Protein AF-A0A2W6D3Y1-F1 (afdb_monomer_lite)

pLDDT: mean 88.0, std 16.32, range [33.91, 98.38]

Secondary structure (DSSP, 8-state):
-EEETTEEEEE-SS-HHHHHHHHH--EEEEEEE---HHHHHHHHHTTS-SS-SEEEEEEEE---EEPPHHHHHHHHHHHTTGGGSHHHHHHHS---EEEEEEEEEEEE---GGGGGGGTTTSSTT------

Sequence (131 aa):
MLTEPSRGFFFDIFNRQLAHNLNGDPRVTILAVDSSKRLWLRSLIQGSFPRPPGLRLVGTAGPRRLATELEVQRWQRVVRPLLRTRGGRILWGHLRYVRDLTIDTTVPIHIGAMTRRHSIMSQAGTATQPT

Radius of gyration: 18.51 Å; chains: 1; bounding box: 39×56×38 Å

Structure (mmCIF, N/CA/C/O backbone):
data_AF-A0A2W6D3Y1-F1
#
_entry.id   AF-A0A2W6D3Y1-F1
#
loop_
_atom_site.group_PDB
_atom_site.id
_atom_site.type_symbol
_atom_site.label_atom_id
_atom_site.label_alt_id
_atom_site.label_comp_id
_atom_site.label_asym_id
_atom_site.label_entity_id
_atom_site.label_seq_id
_atom_site.pdbx_PDB_ins_code
_atom_site.Cartn_x
_atom_site.Cartn_y
_atom_site.Cartn_z
_atom_site.occupancy
_atom_site.B_iso_or_equiv
_atom_site.auth_seq_id
_atom_site.auth_comp_id
_atom_site.auth_asym_id
_atom_site.auth_atom_id
_atom_site.pdbx_PDB_model_num
ATOM 1 N N . MET A 1 1 ? -0.268 2.726 3.782 1.00 89.62 1 MET A N 1
ATOM 2 C CA . MET A 1 1 ? 0.974 3.262 4.363 1.00 89.62 1 MET A CA 1
ATOM 3 C C . MET A 1 1 ? 1.702 2.132 5.051 1.00 89.62 1 MET A C 1
ATOM 5 O O . MET A 1 1 ? 1.076 1.440 5.841 1.00 89.62 1 MET A O 1
ATOM 9 N N . LEU A 1 2 ? 2.983 1.945 4.745 1.00 89.12 2 LEU A N 1
ATOM 10 C CA . LEU A 1 2 ? 3.838 1.042 5.510 1.00 89.12 2 LEU A CA 1
ATOM 11 C C . LEU A 1 2 ? 4.273 1.762 6.785 1.00 89.12 2 LEU A C 1
ATOM 13 O O . LEU A 1 2 ? 4.568 2.961 6.751 1.00 89.12 2 LEU A O 1
ATOM 17 N N . THR A 1 3 ? 4.219 1.064 7.909 1.00 88.81 3 THR A N 1
ATOM 18 C CA . THR A 1 3 ? 4.532 1.631 9.224 1.00 88.81 3 THR A CA 1
ATOM 19 C C . THR A 1 3 ? 5.827 1.073 9.779 1.00 88.81 3 THR A C 1
ATOM 21 O O . THR A 1 3 ? 6.585 1.822 10.384 1.00 88.81 3 THR A O 1
ATOM 24 N N . GLU A 1 4 ? 6.072 -0.204 9.514 1.00 90.00 4 GLU A N 1
ATOM 25 C CA . GLU A 1 4 ? 7.203 -1.010 9.961 1.00 90.00 4 GLU A CA 1
ATOM 26 C C . GLU A 1 4 ? 7.569 -1.986 8.830 1.00 90.00 4 GLU A C 1
ATOM 28 O O . GLU A 1 4 ? 6.783 -2.144 7.882 1.00 90.00 4 GLU A O 1
ATOM 33 N N . PRO A 1 5 ? 8.733 -2.657 8.890 1.00 90.94 5 PRO A N 1
ATOM 34 C CA . PRO A 1 5 ? 9.030 -3.758 7.983 1.00 90.94 5 PRO A CA 1
ATOM 35 C C . PRO A 1 5 ? 7.869 -4.757 7.944 1.00 90.94 5 PRO A C 1
ATOM 37 O O . PRO A 1 5 ? 7.368 -5.190 8.978 1.00 90.94 5 PRO A O 1
ATOM 40 N N . SER A 1 6 ? 7.406 -5.071 6.737 1.00 92.75 6 SER A N 1
ATOM 41 C CA . SER A 1 6 ? 6.303 -6.004 6.483 1.00 92.75 6 SER A CA 1
ATOM 42 C C . SER A 1 6 ? 4.937 -5.652 7.084 1.00 92.75 6 SER A C 1
ATOM 44 O O . SER A 1 6 ? 4.018 -6.465 6.992 1.00 92.75 6 SER A O 1
ATOM 46 N N . ARG A 1 7 ? 4.746 -4.452 7.647 1.00 95.88 7 ARG A N 1
ATOM 47 C CA . ARG A 1 7 ? 3.456 -4.031 8.213 1.00 95.88 7 ARG A CA 1
ATOM 48 C C . ARG A 1 7 ? 3.000 -2.687 7.683 1.00 95.88 7 ARG A C 1
ATOM 50 O O . ARG A 1 7 ? 3.783 -1.777 7.394 1.00 95.88 7 ARG A O 1
ATOM 57 N N . GLY A 1 8 ? 1.690 -2.537 7.590 1.00 95.75 8 GLY A N 1
ATOM 58 C CA . GLY A 1 8 ? 1.082 -1.272 7.235 1.00 95.75 8 GLY A CA 1
ATOM 59 C C . GLY A 1 8 ? -0.417 -1.281 7.437 1.00 95.75 8 GLY A C 1
ATOM 60 O O . GLY A 1 8 ? -0.978 -2.194 8.023 1.00 95.75 8 GLY A O 1
ATOM 61 N N . PHE A 1 9 ? -1.067 -0.264 6.899 1.00 96.38 9 PHE A N 1
ATOM 62 C CA . PHE A 1 9 ? -2.518 -0.191 6.819 1.00 96.38 9 PHE A CA 1
ATOM 63 C C . PHE A 1 9 ? -2.929 0.540 5.545 1.00 96.38 9 PHE A C 1
ATOM 65 O O . PHE A 1 9 ? -2.146 1.310 4.977 1.00 96.38 9 PHE A O 1
ATOM 72 N N . PHE A 1 10 ? -4.161 0.364 5.088 1.00 95.44 10 PHE A N 1
ATOM 73 C CA . PHE A 1 10 ? -4.742 1.226 4.057 1.00 95.44 10 PHE A CA 1
ATOM 74 C C . PHE A 1 10 ? -6.160 1.639 4.432 1.00 95.44 10 PHE A C 1
ATOM 76 O O . PHE A 1 10 ? -6.843 0.933 5.166 1.00 95.44 10 PHE A O 1
ATOM 83 N N . PHE A 1 11 ? -6.594 2.793 3.924 1.00 94.94 11 PHE A N 1
ATOM 84 C CA . PHE A 1 11 ? -7.959 3.268 4.111 1.00 94.94 11 PHE A CA 1
ATOM 85 C C . PHE A 1 11 ? -8.906 2.559 3.143 1.00 94.94 11 PHE A C 1
ATOM 87 O O . PHE A 1 11 ? -8.783 2.706 1.926 1.00 94.94 11 PHE A O 1
ATOM 94 N N . ASP A 1 12 ? -9.867 1.821 3.693 1.00 93.44 12 ASP A N 1
ATOM 95 C CA . ASP A 1 12 ? -10.849 1.043 2.937 1.00 93.44 12 ASP A CA 1
ATOM 96 C C . ASP A 1 12 ? -12.195 1.781 2.884 1.00 93.44 12 ASP A C 1
ATOM 98 O O . ASP A 1 12 ? -13.093 1.582 3.712 1.00 93.44 12 ASP A O 1
ATOM 102 N N . ILE A 1 13 ? -12.281 2.733 1.951 1.00 88.69 13 ILE A N 1
ATOM 103 C CA . ILE A 1 13 ? -13.374 3.719 1.898 1.00 88.69 13 ILE A CA 1
ATOM 104 C C . ILE A 1 13 ? -14.107 3.695 0.559 1.00 88.69 13 ILE A C 1
ATOM 106 O O . ILE A 1 13 ? -15.333 3.744 0.536 1.00 88.69 13 ILE A O 1
ATOM 110 N N . PHE A 1 14 ? -13.375 3.616 -0.554 1.00 86.06 14 PHE A N 1
ATOM 111 C CA . PHE A 1 14 ? -13.959 3.782 -1.890 1.00 86.06 14 PHE A CA 1
ATOM 112 C C . PHE A 1 14 ? -14.173 2.460 -2.633 1.00 86.06 14 PHE A C 1
ATOM 114 O O . PHE A 1 14 ? -15.110 2.331 -3.420 1.00 86.06 14 PHE A O 1
ATOM 121 N N . ASN A 1 15 ? -13.334 1.457 -2.375 1.00 87.81 15 ASN A N 1
ATOM 122 C CA . ASN A 1 15 ? -13.278 0.245 -3.186 1.00 87.81 15 ASN A CA 1
ATOM 123 C C . ASN A 1 15 ? -14.229 -0.832 -2.655 1.00 87.81 15 ASN A C 1
ATOM 125 O O . ASN A 1 15 ? -13.793 -1.795 -2.032 1.00 87.81 15 ASN A O 1
ATOM 129 N N . ARG A 1 16 ? -15.532 -0.695 -2.934 1.00 91.88 16 ARG A N 1
ATOM 130 C CA . ARG A 1 16 ? -16.558 -1.645 -2.452 1.00 91.88 16 ARG A CA 1
ATOM 131 C C . ARG A 1 16 ? -16.261 -3.095 -2.840 1.00 91.88 16 ARG A C 1
ATOM 133 O O . ARG A 1 16 ? -16.378 -3.976 -1.998 1.00 91.88 16 ARG A O 1
ATOM 140 N N . GLN A 1 17 ? -15.843 -3.332 -4.086 1.00 95.44 17 GLN A N 1
ATOM 141 C CA . GLN A 1 17 ? -15.537 -4.687 -4.551 1.00 95.44 17 GLN A CA 1
ATOM 142 C C . GLN A 1 17 ? -14.299 -5.260 -3.860 1.00 95.44 17 GLN A C 1
ATOM 144 O O . GLN A 1 17 ? -14.311 -6.413 -3.450 1.00 95.44 17 GLN A O 1
ATOM 149 N N . LEU A 1 18 ? -13.246 -4.454 -3.685 1.00 94.69 18 LEU A N 1
ATOM 150 C CA . LEU A 1 18 ? -12.058 -4.892 -2.954 1.00 94.69 18 LEU A CA 1
ATOM 151 C C . LEU A 1 18 ? -12.417 -5.227 -1.504 1.00 94.69 18 LEU A C 1
ATOM 153 O O . LEU A 1 18 ? -12.038 -6.284 -1.022 1.00 94.69 18 LEU A O 1
ATOM 157 N N . ALA A 1 19 ? -13.186 -4.366 -0.834 1.00 94.25 19 ALA A N 1
ATOM 158 C CA . ALA A 1 19 ? -13.644 -4.605 0.530 1.00 94.25 19 ALA A CA 1
ATOM 159 C C . ALA A 1 19 ? -14.455 -5.903 0.645 1.00 94.25 19 ALA A C 1
ATOM 161 O O . ALA A 1 19 ? -14.262 -6.658 1.594 1.00 94.25 19 ALA A O 1
ATOM 162 N N . HIS A 1 20 ? -15.343 -6.164 -0.320 1.00 95.50 20 HIS A N 1
ATOM 163 C CA . HIS A 1 20 ? -16.122 -7.397 -0.386 1.00 95.50 20 HIS A CA 1
ATOM 164 C C . HIS A 1 20 ? -15.224 -8.623 -0.587 1.00 95.50 20 HIS A C 1
ATOM 166 O O . HIS A 1 20 ? -15.317 -9.570 0.188 1.00 95.50 20 HIS A O 1
ATOM 172 N N . ASN A 1 21 ? -14.308 -8.577 -1.557 1.00 96.69 21 ASN A N 1
ATOM 173 C CA . ASN A 1 21 ? -13.378 -9.674 -1.827 1.00 96.69 21 ASN A CA 1
ATOM 174 C C . ASN A 1 21 ? -12.511 -9.979 -0.600 1.00 96.69 21 ASN A C 1
ATOM 176 O O . ASN A 1 21 ? -12.394 -11.135 -0.217 1.00 96.69 21 ASN A O 1
ATOM 180 N N . LEU A 1 22 ? -11.988 -8.944 0.066 1.00 96.94 22 LEU A N 1
ATOM 181 C CA . LEU A 1 22 ? -11.156 -9.085 1.265 1.00 96.94 22 LEU A CA 1
ATOM 182 C C . LEU A 1 22 ? -11.906 -9.629 2.485 1.00 96.94 22 LEU A C 1
ATOM 184 O O . LEU A 1 22 ? -11.272 -10.089 3.429 1.00 96.94 22 LEU A O 1
ATOM 188 N N . ASN A 1 23 ? -13.240 -9.567 2.498 1.00 95.19 23 ASN A N 1
ATOM 189 C CA . ASN A 1 23 ? -14.028 -10.220 3.543 1.00 95.19 23 ASN A CA 1
ATOM 190 C C . ASN A 1 23 ? -14.133 -11.737 3.324 1.00 95.19 23 ASN A C 1
ATOM 192 O O . ASN A 1 23 ? -14.309 -12.459 4.300 1.00 95.19 23 ASN A O 1
ATOM 196 N N . GLY A 1 24 ? -14.055 -12.208 2.073 1.00 96.62 24 GLY A N 1
ATOM 197 C CA . GLY A 1 24 ? -14.079 -13.636 1.736 1.00 96.62 24 GLY A CA 1
ATOM 198 C C . GLY A 1 24 ? -12.687 -14.264 1.642 1.00 96.62 24 GLY A C 1
ATOM 199 O O . GLY A 1 24 ? -12.503 -15.410 2.039 1.00 96.62 24 GLY A O 1
ATOM 200 N N . ASP A 1 25 ? -11.703 -13.512 1.149 1.00 97.88 25 ASP A N 1
ATOM 201 C CA . ASP A 1 25 ? -10.312 -13.937 1.010 1.00 97.88 25 ASP A CA 1
ATOM 202 C C . ASP A 1 25 ? -9.373 -12.774 1.376 1.00 97.88 25 ASP A C 1
ATOM 204 O O . ASP A 1 25 ? -9.296 -11.792 0.633 1.00 97.88 25 ASP A O 1
ATOM 208 N N . PRO A 1 26 ? -8.636 -12.853 2.500 1.00 97.62 26 PRO A N 1
ATOM 209 C CA . PRO A 1 26 ? -7.791 -11.755 2.961 1.00 97.62 26 PRO A CA 1
ATOM 210 C C . PRO A 1 26 ? -6.519 -11.582 2.124 1.00 97.62 26 PRO A C 1
ATOM 212 O O . PRO A 1 26 ? -5.786 -10.613 2.338 1.00 97.62 26 PRO A O 1
ATOM 215 N N . ARG A 1 27 ? -6.202 -12.506 1.208 1.00 98.38 27 ARG A N 1
ATOM 216 C CA . ARG A 1 27 ? -4.968 -12.451 0.417 1.00 98.38 27 ARG A CA 1
ATOM 217 C C . ARG A 1 27 ? -4.999 -11.272 -0.549 1.00 98.38 27 ARG A C 1
ATOM 219 O O . ARG A 1 27 ? -5.962 -11.051 -1.280 1.00 98.38 27 ARG A O 1
ATOM 226 N N . VAL A 1 28 ? -3.901 -10.525 -0.592 1.00 97.06 28 VAL A N 1
ATOM 227 C CA . VAL A 1 28 ? -3.759 -9.334 -1.429 1.00 97.06 28 VAL A CA 1
ATOM 228 C C . VAL A 1 28 ? -2.378 -9.279 -2.071 1.00 97.06 28 VAL A C 1
ATOM 230 O O . VAL A 1 28 ? -1.371 -9.690 -1.501 1.00 97.06 28 VAL A O 1
ATOM 233 N N . THR A 1 29 ? -2.325 -8.742 -3.287 1.00 96.69 29 THR A N 1
ATOM 234 C CA . THR A 1 29 ? -1.077 -8.316 -3.924 1.00 96.69 29 THR A CA 1
ATOM 235 C C . THR A 1 29 ? -1.146 -6.819 -4.179 1.00 96.69 29 THR A C 1
ATOM 237 O O . THR A 1 29 ? -2.057 -6.339 -4.850 1.00 96.69 29 THR A O 1
ATOM 240 N N . ILE A 1 30 ? -0.170 -6.081 -3.663 1.00 95.44 30 ILE A N 1
ATOM 241 C CA . ILE A 1 30 ? -0.068 -4.630 -3.794 1.00 95.44 30 ILE A CA 1
ATOM 242 C C . ILE A 1 30 ? 1.097 -4.318 -4.724 1.00 95.44 30 ILE A C 1
ATOM 244 O O . ILE A 1 30 ? 2.225 -4.750 -4.494 1.00 95.44 30 ILE A O 1
ATOM 248 N N . LEU A 1 31 ? 0.836 -3.543 -5.771 1.00 95.44 31 LEU A N 1
ATOM 249 C CA . LEU A 1 31 ? 1.881 -3.032 -6.646 1.00 95.44 31 LEU A CA 1
ATOM 250 C C . LEU A 1 31 ? 2.403 -1.700 -6.091 1.00 95.44 31 LEU A C 1
ATOM 252 O O . LEU A 1 31 ? 1.693 -0.696 -6.091 1.00 95.44 31 LEU A O 1
ATOM 256 N N . ALA A 1 32 ? 3.648 -1.693 -5.625 1.00 93.75 32 ALA A N 1
ATOM 257 C CA . ALA A 1 32 ? 4.356 -0.497 -5.191 1.00 93.75 32 ALA A CA 1
ATOM 258 C C . ALA A 1 32 ? 5.297 -0.038 -6.310 1.00 93.75 32 ALA A C 1
ATOM 260 O O . ALA A 1 32 ? 6.258 -0.729 -6.635 1.00 93.75 32 ALA A O 1
ATOM 261 N N . VAL A 1 33 ? 5.029 1.123 -6.906 1.00 93.69 33 VAL A N 1
ATOM 262 C C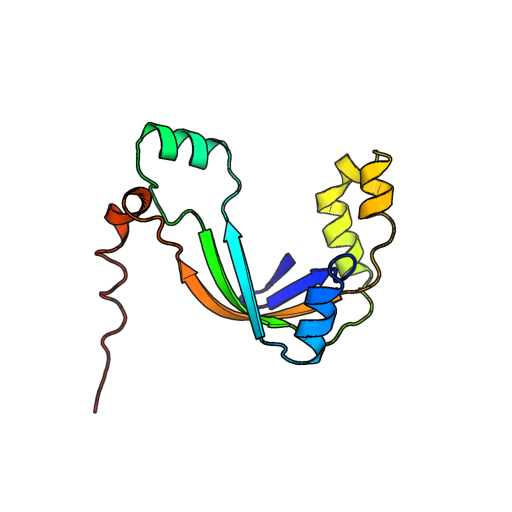A . VAL A 1 33 ? 5.824 1.674 -8.015 1.00 93.69 33 VAL A CA 1
ATOM 263 C C . VAL A 1 33 ? 6.506 2.955 -7.565 1.00 93.69 33 VAL A C 1
ATOM 265 O O . VAL A 1 33 ? 5.896 3.793 -6.900 1.00 93.69 33 VAL A O 1
ATOM 268 N N . ASP A 1 34 ? 7.767 3.121 -7.949 1.00 92.75 34 ASP A N 1
ATOM 269 C CA . ASP A 1 34 ? 8.478 4.381 -7.798 1.00 92.75 34 ASP A CA 1
ATOM 270 C C . ASP A 1 34 ? 7.795 5.454 -8.656 1.00 92.75 34 ASP A C 1
ATOM 272 O O . ASP A 1 34 ? 7.723 5.333 -9.876 1.00 92.75 34 ASP A O 1
ATOM 276 N N . SER A 1 35 ? 7.269 6.506 -8.034 1.00 89.69 35 SER A N 1
ATOM 277 C CA . SER A 1 35 ? 6.533 7.576 -8.718 1.00 89.69 35 SER A CA 1
ATOM 278 C C . SER A 1 35 ? 7.421 8.743 -9.173 1.00 89.69 35 SER A C 1
ATOM 280 O O . SER A 1 35 ? 6.919 9.771 -9.640 1.00 89.69 35 SER A O 1
ATOM 282 N N . SER A 1 36 ? 8.748 8.620 -9.061 1.00 93.56 36 SER A N 1
ATOM 283 C CA . SER A 1 36 ? 9.694 9.669 -9.441 1.00 93.56 36 SER A CA 1
ATOM 284 C C . SER A 1 36 ? 9.667 9.945 -10.945 1.00 93.56 36 SER A C 1
ATOM 286 O O . SER A 1 36 ? 10.220 9.192 -11.748 1.00 93.56 36 SER A O 1
ATOM 288 N N . LYS A 1 37 ? 9.101 11.092 -11.341 1.00 93.75 37 LYS A N 1
ATOM 289 C CA . LYS A 1 37 ? 9.056 11.533 -12.749 1.00 93.75 37 LYS A CA 1
ATOM 290 C C . LYS A 1 37 ? 10.437 11.536 -13.410 1.00 93.75 37 LYS A C 1
ATOM 292 O O . LYS A 1 37 ? 10.558 11.171 -14.572 1.00 93.75 37 LYS A O 1
ATOM 297 N N . ARG A 1 38 ? 11.482 11.912 -12.662 1.00 93.94 38 ARG A N 1
ATOM 298 C CA . ARG A 1 38 ? 12.869 11.923 -13.149 1.00 93.94 38 ARG A CA 1
ATOM 299 C C . ARG A 1 38 ? 13.379 10.515 -13.450 1.00 93.94 38 ARG A C 1
ATOM 301 O O . ARG A 1 38 ? 14.034 10.335 -14.472 1.00 93.94 38 ARG A O 1
ATOM 308 N N . LEU A 1 39 ? 13.096 9.540 -12.578 1.00 91.94 39 LEU A N 1
ATOM 309 C CA . LEU A 1 39 ? 13.460 8.140 -12.822 1.00 91.94 39 LEU A CA 1
ATOM 310 C C . LEU A 1 39 ? 12.799 7.652 -14.110 1.00 91.94 39 LEU A C 1
ATOM 312 O O . LEU A 1 39 ? 13.491 7.126 -14.978 1.00 91.94 39 LEU A O 1
ATOM 316 N N . TRP A 1 40 ? 11.489 7.868 -14.240 1.00 94.62 40 TRP A N 1
ATOM 317 C CA . TRP A 1 40 ? 10.722 7.445 -15.409 1.00 94.62 40 TRP A CA 1
ATOM 318 C C . TRP A 1 40 ? 11.217 8.104 -16.689 1.00 94.62 40 TRP A C 1
ATOM 320 O O . TRP A 1 40 ? 11.589 7.395 -17.616 1.00 94.62 40 TRP A O 1
ATOM 330 N N . LEU A 1 41 ? 11.306 9.435 -16.723 1.00 96.00 41 LEU A N 1
ATOM 331 C CA . LEU A 1 41 ? 11.762 10.160 -17.908 1.00 96.00 41 LEU A CA 1
ATOM 332 C C . LEU A 1 41 ? 13.159 9.702 -18.345 1.00 96.00 41 LEU A C 1
ATOM 334 O O . LEU A 1 41 ? 13.356 9.364 -19.509 1.00 96.00 41 LEU A O 1
ATOM 338 N N . ARG A 1 42 ? 14.114 9.623 -17.406 1.00 94.06 42 ARG A N 1
ATOM 339 C CA . ARG A 1 42 ? 15.475 9.155 -17.703 1.00 94.06 42 ARG A CA 1
ATOM 340 C C . ARG A 1 42 ? 15.477 7.723 -18.233 1.00 94.06 42 ARG A C 1
ATOM 342 O O . ARG A 1 42 ? 16.144 7.458 -19.225 1.00 94.06 42 ARG A O 1
ATOM 349 N N . SER A 1 43 ? 14.737 6.819 -17.594 1.00 94.19 43 SER A N 1
ATOM 350 C CA . SER A 1 43 ? 14.726 5.399 -17.969 1.00 94.19 43 SER A CA 1
ATOM 351 C C . SER A 1 43 ? 14.077 5.174 -19.331 1.00 94.19 43 SER A C 1
ATOM 353 O O . SER A 1 43 ? 14.542 4.335 -20.096 1.00 94.19 43 SER A O 1
ATOM 355 N N . LEU A 1 44 ? 13.041 5.951 -19.659 1.00 94.94 44 LEU A N 1
ATOM 356 C CA . LEU A 1 44 ? 12.391 5.918 -20.967 1.00 94.94 44 LEU A CA 1
ATOM 357 C C . LEU A 1 44 ? 13.329 6.421 -22.069 1.00 94.94 44 LEU A C 1
ATOM 359 O O . LEU A 1 44 ? 13.475 5.741 -23.078 1.00 94.94 44 LEU A O 1
ATOM 363 N N . ILE A 1 45 ? 14.023 7.544 -21.853 1.00 95.88 45 ILE A N 1
ATOM 364 C CA . ILE A 1 45 ? 15.014 8.065 -22.813 1.00 95.88 45 ILE A CA 1
ATOM 365 C C . ILE A 1 45 ? 16.178 7.077 -22.996 1.00 95.88 45 ILE A C 1
ATOM 367 O O . ILE A 1 45 ? 16.654 6.876 -24.107 1.00 95.88 45 ILE A O 1
ATOM 371 N N . GLN A 1 46 ? 16.633 6.437 -21.916 1.00 94.56 46 GLN A N 1
ATOM 372 C CA . GLN A 1 46 ? 17.730 5.462 -21.949 1.00 94.56 46 GLN A CA 1
ATOM 373 C C . GLN A 1 46 ? 17.305 4.060 -22.419 1.00 94.56 46 GLN A C 1
ATOM 375 O O . GLN A 1 46 ? 18.161 3.184 -22.545 1.00 94.56 46 GLN A O 1
ATOM 380 N N . GLY A 1 47 ? 16.004 3.806 -22.601 1.00 94.69 47 GLY A N 1
ATOM 381 C CA . GLY A 1 47 ? 15.472 2.477 -22.919 1.00 94.69 47 GLY A CA 1
ATOM 382 C C . GLY A 1 47 ? 15.773 1.402 -21.863 1.00 94.69 47 GLY A C 1
ATOM 383 O O . GLY A 1 47 ? 15.770 0.211 -22.174 1.00 94.69 47 GLY A O 1
ATOM 384 N N . SER A 1 48 ? 16.087 1.789 -20.622 1.00 94.25 48 SER A N 1
ATOM 385 C CA . SER A 1 48 ? 16.361 0.854 -19.527 1.00 94.25 48 SER A CA 1
ATOM 386 C C . SER A 1 48 ? 16.201 1.508 -18.157 1.00 94.25 48 SER A C 1
ATOM 388 O O . SER A 1 48 ? 16.475 2.691 -17.974 1.00 94.25 48 SER A O 1
ATOM 390 N N . PHE A 1 49 ? 15.769 0.721 -17.176 1.00 92.81 49 PHE A N 1
ATOM 391 C CA . PHE A 1 49 ? 15.755 1.098 -15.774 1.00 92.81 49 PHE A CA 1
ATOM 392 C C . PHE A 1 49 ? 17.052 0.649 -15.090 1.00 92.81 49 PHE A C 1
ATOM 394 O O . PHE A 1 49 ? 17.439 -0.512 -15.234 1.00 92.81 49 PHE A O 1
ATOM 401 N N . PRO A 1 50 ? 17.678 1.515 -14.272 1.00 87.50 50 PRO A N 1
ATOM 402 C CA . PRO A 1 50 ? 18.888 1.180 -13.513 1.00 87.50 50 PRO A CA 1
ATOM 403 C C . PRO A 1 50 ? 18.628 0.288 -12.285 1.00 87.50 50 PRO A C 1
ATOM 405 O O . PRO A 1 50 ? 19.560 -0.099 -11.587 1.00 87.50 50 PRO A O 1
ATOM 408 N N . ARG A 1 51 ? 17.357 0.041 -11.957 1.00 88.56 51 ARG A N 1
ATOM 409 C CA . ARG A 1 51 ? 16.872 -0.876 -10.917 1.00 88.56 51 ARG A CA 1
ATOM 410 C C . ARG A 1 51 ? 15.391 -1.166 -11.173 1.00 88.56 51 ARG A C 1
ATOM 412 O O . ARG A 1 51 ? 14.752 -0.347 -11.834 1.00 88.56 51 ARG A O 1
ATOM 419 N N . PRO A 1 52 ? 14.811 -2.253 -10.638 1.00 90.56 52 PRO A N 1
ATOM 420 C CA . PRO A 1 52 ? 13.374 -2.495 -10.744 1.00 90.56 52 PRO A CA 1
ATOM 421 C C . PRO A 1 52 ? 12.563 -1.241 -10.353 1.00 90.56 52 PRO A C 1
ATOM 423 O O . PRO A 1 52 ? 12.784 -0.685 -9.270 1.00 90.56 52 PRO A O 1
ATOM 426 N N . PRO A 1 53 ? 11.650 -0.755 -11.218 1.00 93.06 53 PRO A N 1
ATOM 427 C CA . PRO A 1 53 ? 10.888 0.471 -10.962 1.00 93.06 53 PRO A CA 1
ATOM 428 C C . PRO A 1 53 ? 9.762 0.270 -9.944 1.00 93.06 53 PRO A C 1
ATOM 430 O O . PRO A 1 53 ? 9.060 1.217 -9.601 1.00 93.06 53 PRO A O 1
ATOM 433 N N . GLY A 1 54 ? 9.576 -0.952 -9.451 1.00 94.00 54 GLY A N 1
ATOM 434 C CA . GLY A 1 54 ? 8.588 -1.268 -8.439 1.00 94.00 54 GLY A CA 1
ATOM 435 C C . GLY A 1 54 ? 8.721 -2.684 -7.899 1.00 94.00 54 GLY A C 1
ATOM 436 O O . GLY A 1 54 ? 9.583 -3.466 -8.308 1.00 94.00 54 GLY A O 1
ATOM 437 N N . LEU A 1 55 ? 7.836 -2.995 -6.964 1.00 94.69 55 LEU A N 1
ATOM 438 C CA . LEU A 1 55 ? 7.765 -4.239 -6.218 1.00 94.69 55 LEU A CA 1
ATOM 439 C C . LEU A 1 55 ? 6.302 -4.694 -6.153 1.00 94.69 55 LEU A C 1
ATOM 441 O O . LEU A 1 55 ? 5.390 -3.879 -6.011 1.00 94.69 55 LEU A O 1
ATOM 445 N N . ARG A 1 56 ? 6.075 -6.002 -6.211 1.00 96.00 56 ARG A N 1
ATOM 446 C CA . ARG A 1 56 ? 4.831 -6.636 -5.777 1.00 96.00 56 ARG A CA 1
ATOM 447 C C . ARG A 1 56 ? 4.993 -7.039 -4.320 1.00 96.00 56 ARG A C 1
ATOM 449 O O . ARG A 1 56 ? 5.895 -7.806 -3.998 1.00 96.00 56 ARG A O 1
ATOM 456 N N . LEU A 1 57 ? 4.119 -6.531 -3.467 1.00 96.12 57 LEU A N 1
ATOM 457 C CA . LEU A 1 57 ? 4.012 -6.919 -2.069 1.00 96.12 57 LEU A CA 1
ATOM 458 C C . LEU A 1 57 ? 2.860 -7.914 -1.968 1.00 96.12 57 LEU A C 1
ATOM 460 O O . LEU A 1 57 ? 1.710 -7.547 -2.210 1.00 96.12 57 LEU A O 1
ATOM 464 N N . VAL A 1 58 ? 3.170 -9.171 -1.689 1.00 97.75 58 VAL A N 1
ATOM 465 C CA . VAL A 1 58 ? 2.185 -10.241 -1.509 1.00 97.75 58 VAL A CA 1
ATOM 466 C C . VAL A 1 58 ? 1.974 -10.429 -0.019 1.00 97.75 58 VAL A C 1
ATOM 468 O O . VAL A 1 58 ? 2.947 -10.476 0.734 1.00 97.75 58 VAL A O 1
ATOM 471 N N . GLY A 1 59 ? 0.720 -10.495 0.407 1.00 97.50 59 GLY A N 1
ATOM 472 C CA . GLY A 1 59 ? 0.409 -10.646 1.815 1.00 97.50 59 GLY A CA 1
ATOM 473 C C . GLY A 1 59 ? -1.077 -10.746 2.105 1.00 97.50 59 GLY A C 1
ATOM 474 O O . GLY A 1 59 ? -1.860 -11.191 1.263 1.00 97.50 59 GLY A O 1
ATOM 475 N N . THR A 1 60 ? -1.470 -10.287 3.288 1.00 98.31 60 THR A N 1
ATOM 476 C CA . THR A 1 60 ? -2.851 -10.343 3.775 1.00 98.31 60 THR A CA 1
ATOM 477 C C . THR A 1 60 ? -3.343 -8.988 4.274 1.00 98.31 60 THR A C 1
ATOM 479 O O . THR A 1 60 ? -2.574 -8.169 4.786 1.00 98.31 60 THR A O 1
ATOM 482 N N . ALA A 1 61 ? -4.644 -8.749 4.117 1.00 98.00 61 ALA A N 1
ATOM 483 C CA . ALA A 1 61 ? -5.350 -7.617 4.694 1.00 98.00 61 ALA A CA 1
ATOM 484 C C . ALA A 1 61 ? -6.283 -8.089 5.814 1.00 98.00 61 ALA A C 1
ATOM 486 O O . ALA A 1 61 ? -7.088 -9.001 5.632 1.00 98.00 61 ALA A O 1
ATOM 487 N N . GLY A 1 62 ? -6.184 -7.440 6.969 1.00 96.94 62 GLY A N 1
ATOM 488 C CA . GLY A 1 62 ? -7.003 -7.731 8.134 1.00 96.94 62 GLY A CA 1
ATOM 489 C C . GLY A 1 62 ? -8.473 -7.313 7.982 1.00 96.94 62 GLY A C 1
ATOM 490 O O . GLY A 1 62 ? -8.897 -6.756 6.956 1.00 96.94 62 GLY A O 1
ATOM 491 N N . PRO A 1 63 ? -9.277 -7.550 9.032 1.00 96.44 63 PRO A N 1
ATOM 492 C CA . PRO A 1 63 ? -10.663 -7.112 9.064 1.00 96.44 63 PRO A CA 1
ATOM 493 C C . PRO A 1 63 ? -10.760 -5.585 8.999 1.00 96.44 63 PRO A C 1
ATOM 495 O O . PRO A 1 63 ? -9.855 -4.847 9.395 1.00 96.44 63 PRO A O 1
ATOM 498 N N . ARG A 1 64 ? -11.897 -5.101 8.500 1.00 95.88 64 ARG A N 1
ATOM 499 C CA . ARG A 1 64 ? -12.202 -3.671 8.474 1.00 95.88 64 ARG A CA 1
ATOM 500 C C . ARG A 1 64 ? -12.422 -3.174 9.899 1.00 95.88 64 ARG A C 1
ATOM 502 O O . ARG A 1 64 ? -13.313 -3.665 10.587 1.00 95.88 64 ARG A O 1
ATOM 509 N N . ARG A 1 65 ? -11.664 -2.160 10.311 1.00 96.56 65 ARG A N 1
ATOM 510 C CA . ARG A 1 65 ? -11.785 -1.525 11.632 1.00 96.56 65 ARG A CA 1
ATOM 511 C C . ARG A 1 65 ? -11.791 -0.006 11.530 1.00 96.56 65 ARG A C 1
ATOM 513 O O . ARG A 1 65 ? -11.491 0.558 10.474 1.00 96.56 65 ARG A O 1
ATOM 520 N N . LEU A 1 66 ? -12.133 0.657 12.632 1.00 97.00 66 LEU A N 1
ATOM 521 C CA . LEU A 1 66 ? -11.987 2.104 12.737 1.00 97.00 66 LEU A CA 1
ATOM 522 C C . LEU A 1 66 ? -10.506 2.499 12.699 1.00 97.00 66 LEU A C 1
ATOM 524 O O . LEU A 1 66 ? -9.642 1.810 13.250 1.00 97.00 66 LEU A O 1
ATOM 528 N N . ALA A 1 67 ? -10.235 3.608 12.018 1.00 96.25 67 ALA A N 1
ATOM 529 C CA . ALA A 1 67 ? -8.927 4.237 12.010 1.00 96.25 67 ALA A CA 1
ATOM 530 C C . ALA A 1 67 ? -8.645 4.872 13.374 1.00 96.25 67 ALA A C 1
ATOM 532 O O . ALA A 1 67 ? -9.506 5.537 13.952 1.00 96.25 67 ALA A O 1
ATOM 533 N N . THR A 1 68 ? -7.422 4.702 13.856 1.00 95.81 68 THR A N 1
ATOM 534 C CA . THR A 1 68 ? -6.914 5.445 15.009 1.00 95.81 68 THR A CA 1
ATOM 535 C C . THR A 1 68 ? -6.626 6.894 14.621 1.00 95.81 68 THR A C 1
ATOM 537 O O . THR A 1 68 ? -6.363 7.215 13.456 1.00 95.81 68 THR A O 1
ATOM 540 N N . GLU A 1 69 ? -6.602 7.786 15.608 1.00 94.12 69 GLU A N 1
ATOM 541 C CA . GLU A 1 69 ? -6.256 9.192 15.379 1.00 94.12 69 GLU A CA 1
ATOM 542 C C . GLU A 1 69 ? -4.856 9.350 14.773 1.00 94.12 69 GLU A C 1
ATOM 544 O O . GLU A 1 69 ? -4.657 10.159 13.867 1.00 94.12 69 GLU A O 1
ATOM 549 N N . LEU A 1 70 ? -3.893 8.530 15.206 1.00 94.00 70 LEU A N 1
ATOM 550 C CA . LEU A 1 70 ? -2.524 8.546 14.686 1.00 94.00 70 LEU A CA 1
ATOM 551 C C . LEU A 1 70 ? -2.465 8.186 13.195 1.00 94.00 70 LEU A C 1
ATOM 553 O O . LEU A 1 70 ? -1.719 8.814 12.438 1.00 94.00 70 LEU A O 1
ATOM 557 N N . GLU A 1 71 ? -3.258 7.208 12.756 1.00 95.56 71 GLU A N 1
ATOM 558 C CA . GLU A 1 71 ? -3.346 6.803 11.348 1.00 95.56 71 GLU A CA 1
ATOM 559 C C . GLU A 1 71 ? -3.955 7.909 10.483 1.00 95.56 71 GLU A C 1
ATOM 561 O O . GLU A 1 71 ? -3.420 8.232 9.415 1.00 95.56 71 GLU A O 1
ATOM 566 N N . VAL A 1 72 ? -5.032 8.535 10.969 1.00 94.25 72 VAL A N 1
ATOM 567 C CA . VAL A 1 72 ? -5.678 9.672 10.299 1.00 94.25 72 VAL A CA 1
ATOM 568 C C . VAL A 1 72 ? -4.709 10.846 10.188 1.00 94.25 72 VAL A C 1
ATOM 570 O O . VAL A 1 72 ? -4.496 11.364 9.090 1.00 94.25 72 VAL A O 1
ATOM 573 N N . GLN A 1 73 ? -4.054 11.227 11.285 1.00 92.88 73 GLN A N 1
ATOM 574 C CA . GLN A 1 73 ? -3.077 12.316 11.296 1.00 92.88 73 GLN A CA 1
ATOM 575 C C . GLN A 1 73 ? -1.894 12.036 10.362 1.00 92.88 73 GLN A C 1
ATOM 577 O O . GLN A 1 73 ? -1.449 12.934 9.640 1.00 92.88 73 GLN A O 1
AT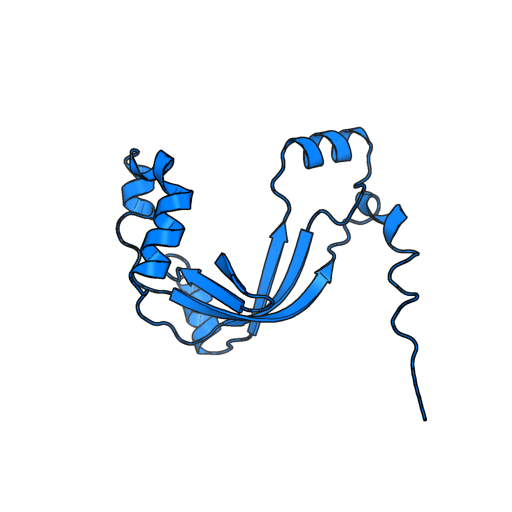OM 582 N N . ARG A 1 74 ? -1.379 10.797 10.340 1.00 93.94 74 ARG A N 1
ATOM 583 C CA . ARG A 1 74 ? -0.270 10.411 9.454 1.00 93.94 74 ARG A CA 1
ATOM 584 C C . ARG A 1 74 ? -0.646 10.621 7.989 1.00 93.94 74 ARG A C 1
ATOM 586 O O . ARG A 1 74 ? 0.144 11.200 7.247 1.00 93.94 74 ARG A O 1
ATOM 593 N N . TRP A 1 75 ? -1.848 10.219 7.585 1.00 93.62 75 TRP A N 1
ATOM 594 C CA . TRP A 1 75 ? -2.316 10.461 6.222 1.00 93.62 75 TRP A CA 1
ATOM 595 C C . TRP A 1 75 ? -2.585 11.937 5.940 1.00 93.62 75 TRP A C 1
ATOM 597 O O . TRP A 1 75 ? -2.155 12.451 4.908 1.00 93.62 75 TRP A O 1
ATOM 607 N N . GLN A 1 76 ? -3.230 12.650 6.863 1.00 92.50 76 GLN A N 1
ATOM 608 C CA . GLN A 1 76 ? -3.507 14.077 6.702 1.00 92.50 76 GLN A CA 1
ATOM 609 C C . GLN A 1 76 ? -2.232 14.900 6.507 1.00 92.50 76 GLN A C 1
ATOM 611 O O . GLN A 1 76 ? -2.264 15.863 5.748 1.00 92.50 76 GLN A O 1
ATOM 616 N N . ARG A 1 77 ? -1.096 14.512 7.107 1.00 93.25 77 ARG A N 1
ATOM 617 C CA . ARG A 1 77 ? 0.205 15.146 6.823 1.00 93.25 77 ARG A CA 1
ATOM 618 C C . ARG A 1 77 ? 0.633 14.981 5.364 1.00 93.25 77 ARG A C 1
ATOM 620 O O . ARG A 1 77 ? 1.136 15.940 4.788 1.00 93.25 77 ARG A O 1
ATOM 627 N N . VAL A 1 78 ? 0.395 13.813 4.763 1.00 91.88 78 VAL A N 1
ATOM 628 C CA . VAL A 1 78 ? 0.719 13.534 3.352 1.00 91.88 78 VAL A CA 1
ATOM 629 C C . VAL A 1 78 ? -0.148 14.374 2.419 1.00 91.88 78 VAL A C 1
ATOM 631 O O . VAL A 1 78 ? 0.361 15.003 1.495 1.00 91.88 78 VAL A O 1
ATOM 634 N N . VAL A 1 79 ? -1.457 14.423 2.672 1.00 93.44 79 VAL A N 1
ATOM 635 C CA . VAL A 1 79 ? -2.408 15.123 1.792 1.00 93.44 79 VAL A CA 1
ATOM 636 C C . VAL A 1 79 ? -2.673 16.574 2.195 1.00 93.44 79 VAL A C 1
ATOM 638 O O . VAL A 1 79 ? -3.511 17.232 1.579 1.00 93.44 79 VAL A O 1
ATOM 641 N N . ARG A 1 80 ? -1.961 17.111 3.195 1.00 93.50 80 ARG A N 1
ATOM 642 C CA . ARG A 1 80 ? -2.212 18.441 3.780 1.00 93.50 80 ARG A CA 1
ATOM 643 C C . ARG A 1 80 ? -2.350 19.562 2.745 1.00 93.50 80 ARG A C 1
ATOM 645 O O . ARG A 1 80 ? -3.295 20.341 2.874 1.00 93.50 80 ARG A O 1
ATOM 652 N N . PRO A 1 81 ? -1.485 19.669 1.715 1.00 93.81 81 PRO A N 1
ATOM 653 C CA . PRO A 1 81 ? -1.639 20.717 0.706 1.00 93.81 81 PRO A CA 1
ATOM 654 C C . PRO A 1 81 ? -2.953 20.577 -0.070 1.00 93.81 81 PRO A C 1
ATOM 656 O O . PRO A 1 81 ? -3.610 21.568 -0.381 1.00 93.81 81 PRO A O 1
ATOM 659 N N . LEU A 1 82 ? -3.365 19.336 -0.333 1.00 94.12 82 LEU A N 1
ATOM 660 C CA . LEU A 1 82 ? -4.551 19.018 -1.117 1.00 94.12 82 LEU A CA 1
ATOM 661 C C . LEU A 1 82 ? -5.846 19.192 -0.317 1.00 94.12 82 LEU A C 1
ATOM 663 O O . LEU A 1 82 ? -6.872 19.518 -0.910 1.00 94.12 82 LEU A O 1
ATOM 667 N N . LEU A 1 83 ? -5.809 19.058 1.013 1.00 93.50 83 LEU A N 1
ATOM 668 C CA . LEU A 1 83 ? -6.967 19.284 1.894 1.00 93.50 83 LEU A CA 1
ATOM 669 C C . LEU A 1 83 ? -7.515 20.720 1.846 1.00 93.50 83 LEU A C 1
ATOM 671 O O . LEU A 1 83 ? -8.633 20.958 2.291 1.00 93.50 83 LEU A O 1
ATOM 675 N N . ARG A 1 84 ? -6.7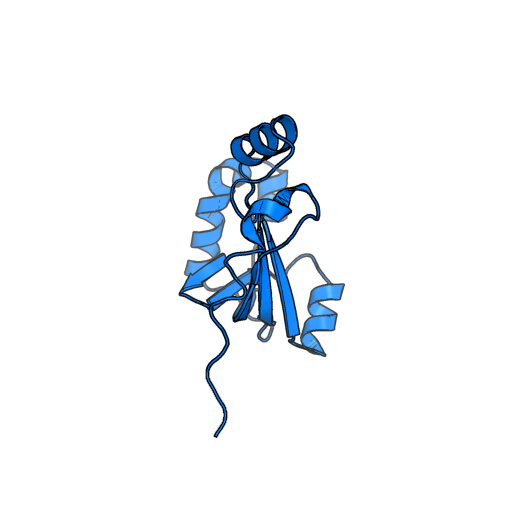73 21.684 1.289 1.00 93.81 84 ARG A N 1
ATOM 676 C CA . ARG A 1 84 ? -7.281 23.048 1.047 1.00 93.81 84 ARG A CA 1
ATOM 677 C C . ARG A 1 84 ? -8.251 23.120 -0.132 1.00 93.81 84 ARG A C 1
ATOM 679 O O . ARG A 1 84 ? -9.056 24.041 -0.220 1.00 93.81 84 ARG A O 1
ATOM 686 N N . THR A 1 85 ? -8.187 22.149 -1.038 1.00 96.50 85 THR A N 1
ATOM 687 C CA . THR A 1 85 ? -9.073 22.073 -2.200 1.00 96.50 85 THR A CA 1
ATOM 688 C C . THR A 1 85 ? -10.407 21.429 -1.825 1.00 96.50 85 THR A C 1
ATOM 690 O O . THR A 1 85 ? -10.488 20.590 -0.925 1.00 96.50 85 THR A O 1
ATOM 693 N N . ARG A 1 86 ? -11.476 21.766 -2.558 1.00 95.69 86 ARG A N 1
ATOM 694 C CA . ARG A 1 86 ? -12.781 21.104 -2.395 1.00 95.69 86 ARG A CA 1
ATOM 695 C C . ARG A 1 86 ? -12.671 19.586 -2.583 1.00 95.69 86 ARG A C 1
ATOM 697 O O . ARG A 1 86 ? -13.191 18.846 -1.755 1.00 95.69 86 ARG A O 1
ATOM 704 N N . GLY A 1 87 ? -11.956 19.142 -3.619 1.00 94.75 87 GLY A N 1
ATOM 705 C CA . GLY A 1 87 ? -11.758 17.721 -3.914 1.00 94.75 87 GLY A CA 1
ATOM 706 C C . GLY A 1 87 ? -11.008 16.986 -2.804 1.00 94.75 87 GLY A C 1
ATOM 707 O O . GLY A 1 87 ? -11.461 15.939 -2.352 1.00 94.75 87 GLY A O 1
ATOM 708 N N . GLY A 1 88 ? -9.922 17.567 -2.289 1.00 93.75 88 GLY A N 1
ATOM 709 C CA . GLY A 1 88 ? -9.163 16.959 -1.196 1.00 93.75 88 GLY A CA 1
ATOM 710 C C . GLY A 1 88 ? -9.984 16.787 0.082 1.00 93.75 88 GLY A C 1
ATOM 711 O O . GLY A 1 88 ? -9.874 15.751 0.732 1.00 93.75 88 GLY A O 1
ATOM 712 N N . ARG A 1 89 ? -10.866 17.739 0.418 1.00 93.94 89 ARG A N 1
ATOM 713 C CA . ARG A 1 89 ? -11.790 17.587 1.561 1.00 93.94 89 ARG A CA 1
ATOM 714 C C . ARG A 1 89 ? -12.826 16.487 1.342 1.00 93.94 89 ARG A C 1
ATOM 716 O O . ARG A 1 89 ? -13.110 15.749 2.279 1.00 93.94 89 ARG A O 1
ATOM 723 N N . ILE A 1 90 ? -13.365 16.359 0.129 1.00 92.69 90 ILE A N 1
ATOM 724 C CA . ILE A 1 90 ? -14.319 15.291 -0.212 1.00 92.69 90 ILE A CA 1
ATOM 725 C C . ILE A 1 90 ? -13.647 13.918 -0.100 1.00 92.69 90 ILE A C 1
ATOM 727 O O . ILE A 1 90 ? -14.214 13.005 0.492 1.00 92.69 90 ILE A O 1
ATOM 731 N N . LEU A 1 91 ? -12.430 13.780 -0.631 1.00 91.12 91 LEU A N 1
ATOM 732 C CA . LEU A 1 91 ? -11.717 12.502 -0.656 1.00 91.12 91 LEU A CA 1
ATOM 733 C C . LEU A 1 91 ? -11.118 12.120 0.704 1.00 91.12 91 LEU A C 1
ATOM 735 O O . LEU A 1 91 ? -11.130 10.950 1.076 1.00 91.12 91 LEU A O 1
ATOM 739 N N . TRP A 1 92 ? -10.565 13.080 1.446 1.00 91.56 92 TRP A N 1
ATOM 740 C CA . TRP A 1 92 ? -9.719 12.785 2.611 1.00 91.56 92 TRP A CA 1
ATOM 741 C C . TRP A 1 92 ? -10.092 13.545 3.883 1.00 91.56 92 TRP A C 1
ATOM 743 O O . TRP A 1 92 ? -9.389 13.428 4.884 1.00 91.56 92 TRP A O 1
ATOM 753 N N . GLY A 1 93 ? -11.189 14.305 3.879 1.00 86.38 93 GLY A N 1
ATOM 754 C CA . GLY A 1 93 ? -11.658 15.019 5.068 1.00 86.38 93 GLY A CA 1
ATOM 755 C C . GLY A 1 93 ? -12.225 14.095 6.148 1.00 86.38 93 GLY A C 1
ATOM 756 O O . GLY A 1 93 ? -12.108 14.406 7.326 1.00 86.38 93 GLY A O 1
ATOM 757 N N . HIS A 1 94 ? -12.802 12.951 5.763 1.00 86.00 94 HIS A N 1
ATOM 758 C CA . HIS A 1 94 ? -13.478 12.031 6.686 1.00 86.00 94 HIS A CA 1
ATOM 759 C C . HIS A 1 94 ? -13.078 10.577 6.424 1.00 86.00 94 HIS A C 1
ATOM 761 O O . HIS A 1 94 ? -13.834 9.792 5.851 1.00 86.00 94 HIS A O 1
ATOM 767 N N . LEU A 1 95 ? -11.874 10.211 6.857 1.00 87.62 95 LEU A N 1
ATOM 768 C CA . LEU A 1 95 ? -11.353 8.855 6.727 1.00 87.62 95 LEU A CA 1
ATOM 769 C C . LEU A 1 95 ? -11.648 8.056 7.995 1.00 87.62 95 LEU A C 1
ATOM 771 O O . LEU A 1 95 ? -11.120 8.377 9.054 1.00 87.62 95 LEU A O 1
ATOM 775 N N . ARG A 1 96 ? -12.509 7.038 7.893 1.00 90.38 96 ARG A N 1
ATOM 776 C CA . ARG A 1 96 ? -13.015 6.316 9.077 1.00 90.38 96 ARG A CA 1
ATOM 777 C C . ARG A 1 96 ? -12.541 4.879 9.190 1.00 90.38 96 ARG A C 1
ATOM 779 O O . ARG A 1 96 ? -12.379 4.397 10.301 1.00 90.38 96 ARG A O 1
ATOM 786 N N . TYR A 1 97 ? -12.350 4.199 8.064 1.00 95.31 97 TYR A N 1
ATOM 787 C CA . TYR A 1 97 ? -12.100 2.763 8.051 1.00 95.31 97 TYR A CA 1
ATOM 788 C C . TYR A 1 97 ? -10.754 2.434 7.437 1.00 95.31 97 TYR A C 1
ATOM 790 O O . TYR A 1 97 ? -10.397 2.962 6.380 1.00 95.31 97 TYR A O 1
ATOM 798 N N . VAL A 1 98 ? -10.046 1.524 8.094 1.00 96.94 98 VAL A N 1
ATOM 799 C CA . VAL A 1 98 ? -8.774 0.973 7.639 1.00 96.94 98 VAL A CA 1
ATOM 800 C C . VAL A 1 98 ? -8.790 -0.547 7.718 1.00 96.94 98 VAL A C 1
ATOM 802 O O . VAL A 1 98 ? -9.632 -1.147 8.393 1.00 96.94 98 VAL A O 1
ATOM 805 N N . ARG A 1 99 ? -7.829 -1.155 7.030 1.00 97.44 99 ARG A N 1
ATOM 806 C CA . ARG A 1 99 ? -7.410 -2.539 7.238 1.00 97.44 99 ARG A CA 1
ATOM 807 C C . ARG A 1 99 ? -5.912 -2.568 7.451 1.00 97.44 99 ARG A C 1
ATOM 809 O O . ARG A 1 99 ? -5.178 -1.895 6.719 1.00 97.44 99 ARG A O 1
ATOM 816 N N . ASP A 1 100 ? -5.485 -3.358 8.423 1.00 97.75 100 ASP A N 1
ATOM 817 C CA . ASP A 1 100 ? -4.078 -3.678 8.621 1.00 97.75 100 ASP A CA 1
ATOM 818 C C . ASP A 1 100 ? -3.575 -4.564 7.484 1.00 97.75 100 ASP A C 1
ATOM 820 O O . ASP A 1 100 ? -4.326 -5.352 6.912 1.00 97.75 100 ASP A O 1
ATOM 824 N N . LEU A 1 101 ? -2.304 -4.417 7.145 1.00 97.62 101 LEU A N 1
ATOM 825 C CA . LEU A 1 101 ? -1.613 -5.165 6.109 1.00 97.62 101 LEU A CA 1
ATOM 826 C C . LEU A 1 101 ? -0.431 -5.893 6.732 1.00 97.62 101 LEU A C 1
ATOM 828 O O . LEU A 1 101 ? 0.372 -5.274 7.436 1.00 97.62 101 LEU A O 1
ATOM 832 N N . THR A 1 102 ? -0.298 -7.169 6.391 1.00 98.00 102 THR A N 1
ATOM 833 C CA . THR A 1 102 ? 0.905 -7.968 6.644 1.00 98.00 102 THR A CA 1
ATOM 834 C C . THR A 1 102 ? 1.483 -8.370 5.297 1.00 98.00 102 THR A C 1
ATOM 836 O O . THR A 1 102 ? 0.741 -8.842 4.440 1.00 98.00 102 THR A O 1
ATOM 839 N N . ILE A 1 103 ? 2.773 -8.125 5.080 1.00 98.00 103 ILE A N 1
ATOM 840 C CA . ILE A 1 103 ? 3.472 -8.459 3.837 1.00 98.00 103 ILE A CA 1
ATOM 841 C C . ILE A 1 103 ? 4.344 -9.685 4.072 1.00 98.00 103 ILE A C 1
ATOM 843 O O . ILE A 1 103 ? 5.279 -9.642 4.870 1.00 98.00 103 ILE A O 1
ATOM 847 N N . ASP A 1 104 ? 4.072 -10.737 3.314 1.00 96.94 104 ASP A N 1
ATOM 848 C CA . ASP A 1 104 ? 4.764 -12.018 3.420 1.00 96.94 104 ASP A CA 1
ATOM 849 C C . ASP A 1 104 ? 5.926 -12.093 2.428 1.00 96.94 104 ASP A C 1
ATOM 851 O O . ASP A 1 104 ? 6.968 -12.685 2.697 1.00 96.94 104 ASP A O 1
ATOM 855 N N . THR A 1 105 ? 5.769 -11.500 1.241 1.00 96.75 105 THR A N 1
ATOM 856 C CA . THR A 1 105 ? 6.777 -11.593 0.179 1.00 96.75 105 THR A CA 1
ATOM 857 C C . THR A 1 105 ? 6.863 -10.310 -0.629 1.00 96.75 105 THR A C 1
ATOM 859 O O . THR A 1 105 ? 5.858 -9.689 -0.969 1.00 96.75 105 THR A O 1
ATOM 862 N N . THR A 1 106 ? 8.090 -9.933 -0.983 1.00 95.56 106 THR A N 1
ATOM 863 C CA . THR A 1 106 ? 8.380 -8.807 -1.872 1.00 95.56 106 THR A CA 1
ATOM 864 C C . THR A 1 106 ? 9.037 -9.323 -3.145 1.00 95.56 106 THR A C 1
ATOM 866 O O . THR A 1 106 ? 10.099 -9.933 -3.089 1.00 95.56 106 THR A O 1
ATOM 869 N N . VAL A 1 107 ? 8.421 -9.063 -4.298 1.00 94.75 107 VAL A N 1
ATOM 870 C CA . VAL A 1 107 ? 8.908 -9.528 -5.605 1.00 94.75 107 VAL A CA 1
ATOM 871 C C . VAL A 1 107 ? 9.190 -8.329 -6.513 1.00 94.75 107 VAL A C 1
ATOM 873 O O . VAL A 1 107 ? 8.264 -7.570 -6.806 1.00 94.75 107 VAL A O 1
ATOM 876 N N . PRO A 1 108 ? 10.425 -8.132 -7.002 1.00 94.31 108 PRO A N 1
ATOM 877 C CA . PRO A 1 108 ? 10.724 -7.059 -7.943 1.00 94.31 108 PRO A CA 1
ATOM 878 C C . PRO A 1 108 ? 9.959 -7.186 -9.262 1.00 94.31 108 PRO A C 1
ATOM 880 O O . PRO A 1 108 ? 9.833 -8.28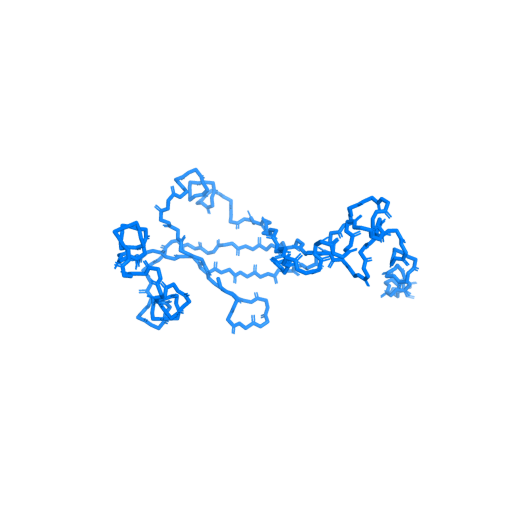1 -9.819 1.00 94.31 108 PRO A O 1
ATOM 883 N N . ILE A 1 109 ? 9.470 -6.060 -9.791 1.00 92.19 109 ILE A N 1
ATOM 884 C CA . ILE A 1 109 ? 8.808 -6.058 -11.100 1.00 92.19 109 ILE A CA 1
ATOM 885 C C . ILE A 1 109 ? 9.830 -5.984 -12.228 1.00 92.19 109 ILE A C 1
ATOM 887 O O . ILE A 1 109 ? 10.732 -5.143 -12.228 1.00 92.19 109 ILE A O 1
ATOM 891 N N . HIS A 1 110 ? 9.636 -6.846 -13.219 1.00 90.00 110 HIS A N 1
ATOM 892 C CA . HIS A 1 110 ? 10.441 -6.887 -14.428 1.00 90.00 110 HIS A CA 1
ATOM 893 C C . HIS A 1 110 ? 9.582 -6.428 -15.606 1.00 90.00 110 HIS A C 1
ATOM 895 O O . HIS A 1 110 ? 8.567 -7.045 -15.919 1.00 90.00 110 HIS A O 1
ATOM 901 N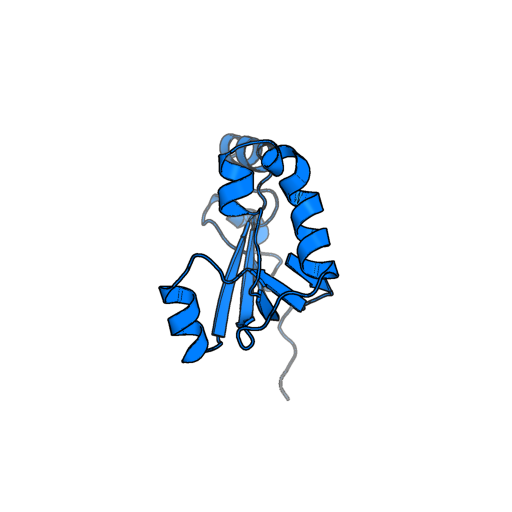 N . ILE A 1 111 ? 9.985 -5.336 -16.255 1.00 89.56 111 ILE A N 1
ATOM 902 C CA . ILE A 1 111 ? 9.285 -4.732 -17.398 1.00 89.56 111 ILE A CA 1
ATOM 903 C C . ILE A 1 111 ? 10.041 -5.098 -18.679 1.00 89.56 111 ILE A C 1
ATOM 905 O O . ILE A 1 111 ? 10.588 -4.250 -19.387 1.00 89.56 111 ILE A O 1
ATOM 909 N N . GLY A 1 112 ? 10.137 -6.406 -18.927 1.00 88.06 112 GLY A N 1
ATOM 910 C CA . GLY A 1 112 ? 10.781 -6.978 -20.108 1.00 88.06 112 GLY A CA 1
ATOM 911 C C . GLY A 1 112 ? 12.171 -6.397 -20.377 1.00 88.06 112 GLY A C 1
ATOM 912 O O . GLY A 1 112 ? 13.050 -6.399 -19.511 1.00 88.06 112 GLY A O 1
ATOM 913 N N . ALA A 1 113 ? 12.353 -5.872 -21.592 1.00 89.31 113 ALA A N 1
ATOM 914 C CA . ALA A 1 113 ? 13.618 -5.313 -22.058 1.00 89.31 113 ALA A CA 1
ATOM 915 C C . ALA A 1 113 ? 14.194 -4.226 -21.154 1.00 89.31 113 ALA A C 1
ATOM 917 O O . ALA A 1 113 ? 15.408 -4.179 -20.958 1.00 89.31 113 ALA A O 1
ATOM 918 N N . MET A 1 114 ? 13.319 -3.415 -20.566 1.00 91.56 114 MET A N 1
ATOM 919 C CA . MET A 1 114 ? 13.702 -2.252 -19.781 1.00 91.56 114 MET A CA 1
ATOM 920 C C . MET A 1 114 ? 14.412 -2.641 -18.481 1.00 91.56 114 MET A C 1
ATOM 922 O O . MET A 1 114 ? 15.151 -1.837 -17.935 1.00 91.56 114 MET A O 1
ATOM 926 N N . THR A 1 115 ? 14.225 -3.861 -17.971 1.00 88.44 115 THR A N 1
ATOM 927 C CA . THR A 1 115 ? 14.819 -4.317 -16.698 1.00 88.44 115 THR A CA 1
ATOM 928 C C . THR A 1 115 ? 15.818 -5.469 -16.868 1.00 88.44 115 THR A C 1
ATOM 930 O O . THR A 1 115 ? 16.322 -5.989 -15.873 1.00 88.44 115 THR A O 1
ATOM 933 N N . ARG A 1 116 ? 16.129 -5.883 -18.109 1.00 72.50 116 ARG A N 1
ATOM 934 C CA . ARG A 1 116 ? 16.936 -7.089 -18.400 1.00 72.50 116 ARG A CA 1
ATOM 935 C C . ARG A 1 116 ? 18.346 -7.070 -17.793 1.00 72.50 116 ARG A C 1
ATOM 937 O O . ARG A 1 116 ? 18.801 -8.113 -17.333 1.00 72.50 116 ARG A O 1
ATOM 944 N N . ARG A 1 117 ? 19.011 -5.908 -17.702 1.00 60.44 117 ARG A N 1
ATOM 945 C CA . ARG A 1 117 ? 20.386 -5.805 -17.154 1.00 60.44 117 ARG A CA 1
ATOM 946 C C . ARG A 1 117 ? 20.534 -6.284 -15.701 1.00 60.44 117 ARG A C 1
ATOM 948 O O . ARG A 1 117 ? 21.639 -6.634 -15.315 1.00 60.44 117 ARG A O 1
ATOM 955 N N . HIS A 1 118 ? 19.454 -6.351 -14.918 1.00 56.22 118 HIS A N 1
ATOM 956 C CA . HIS A 1 118 ? 19.506 -6.729 -13.496 1.00 56.22 118 HIS A CA 1
ATOM 957 C C . HIS A 1 118 ? 19.042 -8.162 -13.205 1.00 56.22 118 HIS A C 1
ATOM 959 O O . HIS A 1 118 ? 19.223 -8.654 -12.094 1.00 56.22 118 HIS A O 1
ATOM 965 N N . SER A 1 119 ? 18.473 -8.853 -14.197 1.00 50.53 119 SER A N 1
ATOM 966 C CA . SER A 1 119 ? 17.922 -10.204 -14.010 1.00 50.53 119 SER A CA 1
ATOM 967 C C . SER A 1 119 ? 18.978 -11.309 -13.852 1.00 50.53 119 SER A C 1
ATOM 969 O O . SER A 1 119 ? 18.644 -12.395 -13.394 1.00 50.53 119 SER A O 1
ATOM 971 N N . ILE A 1 120 ? 20.255 -11.026 -14.145 1.00 48.81 120 ILE A N 1
ATOM 972 C CA . ILE A 1 120 ? 21.344 -12.018 -14.088 1.00 48.81 120 ILE A CA 1
ATOM 973 C C . ILE A 1 120 ? 21.931 -12.171 -12.668 1.00 48.81 120 ILE A C 1
ATOM 975 O O . ILE A 1 120 ? 22.416 -13.241 -12.327 1.00 48.81 120 ILE A O 1
ATOM 979 N N . MET A 1 121 ? 21.831 -11.162 -11.791 1.00 43.25 121 MET A N 1
ATOM 980 C CA . MET A 1 121 ? 22.440 -11.216 -10.443 1.00 43.25 121 MET A CA 1
ATOM 981 C C . MET A 1 121 ? 21.486 -11.623 -9.311 1.00 43.25 121 MET A C 1
ATOM 983 O O . MET A 1 121 ? 21.955 -11.993 -8.241 1.00 43.25 121 MET A O 1
ATOM 987 N N . SER A 1 122 ? 20.162 -11.595 -9.511 1.00 46.16 122 SER A N 1
ATOM 988 C CA . SER A 1 122 ? 19.206 -11.909 -8.431 1.00 46.16 122 SER A CA 1
ATOM 989 C C . SER A 1 122 ? 18.831 -13.394 -8.324 1.00 46.16 122 SER A C 1
ATOM 991 O O . SER A 1 122 ? 18.175 -13.761 -7.354 1.00 46.16 122 SER A O 1
ATOM 993 N N . GLN A 1 123 ? 19.229 -14.247 -9.279 1.00 42.38 123 GLN A N 1
ATOM 994 C CA . GLN A 1 123 ? 18.999 -15.701 -9.197 1.00 42.38 123 GLN A CA 1
ATOM 995 C C . GLN A 1 123 ? 20.147 -16.478 -8.526 1.00 42.38 123 GLN A C 1
ATOM 997 O O . GLN A 1 123 ? 20.002 -17.664 -8.261 1.00 42.38 123 GLN A O 1
ATOM 1002 N N . ALA A 1 124 ? 21.262 -15.825 -8.184 1.00 41.69 124 ALA A N 1
ATOM 1003 C CA . ALA A 1 124 ? 22.410 -16.482 -7.550 1.00 41.69 124 ALA A CA 1
ATOM 1004 C C . ALA A 1 124 ? 22.307 -16.602 -6.010 1.00 41.69 124 ALA A C 1
ATOM 1006 O O . ALA A 1 124 ? 23.243 -17.067 -5.372 1.00 41.69 124 ALA A O 1
ATOM 1007 N N . GLY A 1 125 ? 21.196 -16.171 -5.396 1.00 41.41 125 GLY A N 1
ATOM 1008 C CA . GLY A 1 125 ? 21.048 -16.070 -3.935 1.00 41.41 125 GLY A CA 1
ATOM 1009 C C . GLY A 1 125 ? 20.080 -17.060 -3.282 1.00 41.41 125 GLY A C 1
ATOM 1010 O O . GLY A 1 125 ? 19.744 -16.880 -2.116 1.00 41.41 125 GLY A O 1
ATOM 1011 N N . THR A 1 126 ? 19.573 -18.066 -3.996 1.00 41.69 126 THR A N 1
ATOM 1012 C CA . THR A 1 126 ? 18.624 -19.042 -3.420 1.00 41.69 126 THR A CA 1
ATOM 1013 C C . THR A 1 126 ? 18.931 -20.453 -3.914 1.00 41.69 126 THR A C 1
ATOM 1015 O O . THR A 1 126 ? 18.120 -21.100 -4.564 1.00 41.69 126 THR A O 1
ATOM 1018 N N . ALA A 1 127 ? 20.144 -20.923 -3.626 1.00 39.03 127 ALA A N 1
ATOM 1019 C CA . ALA A 1 127 ? 20.528 -22.322 -3.788 1.00 39.03 127 ALA A CA 1
ATOM 1020 C C . ALA A 1 127 ? 21.348 -22.791 -2.572 1.00 39.03 127 ALA A C 1
ATOM 1022 O O . ALA A 1 127 ? 22.553 -22.993 -2.648 1.00 39.03 127 ALA A O 1
ATOM 1023 N N . THR A 1 128 ? 20.647 -22.954 -1.451 1.00 37.25 128 THR A N 1
ATOM 1024 C CA . THR A 1 128 ? 21.005 -23.801 -0.299 1.00 37.25 128 THR A CA 1
ATOM 1025 C C . THR A 1 128 ? 19.650 -24.372 0.139 1.00 37.25 12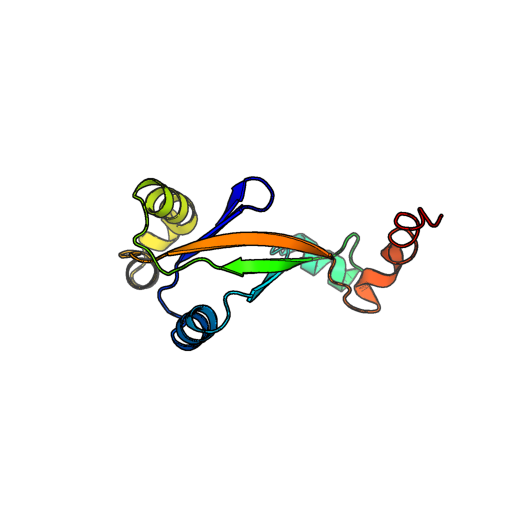8 THR A C 1
ATOM 1027 O O . THR A 1 128 ? 18.750 -23.578 0.388 1.00 37.25 128 THR A O 1
ATOM 1030 N N . GLN A 1 129 ? 19.315 -25.662 0.168 1.00 33.91 129 GLN A N 1
ATOM 1031 C CA . GLN A 1 129 ? 20.008 -26.956 0.240 1.00 33.91 129 GLN A CA 1
ATOM 1032 C C . GLN A 1 129 ? 18.976 -28.034 -0.209 1.00 33.91 129 GLN A C 1
ATOM 1034 O O . GLN A 1 129 ? 17.779 -27.734 -0.238 1.00 33.91 129 GLN A O 1
ATOM 1039 N N . PRO A 1 130 ? 19.379 -29.270 -0.550 1.00 39.59 130 PRO A N 1
ATOM 1040 C CA . PRO A 1 130 ? 19.130 -30.395 0.376 1.00 39.59 130 PRO A CA 1
ATOM 1041 C C . PRO A 1 130 ? 20.331 -31.371 0.375 1.00 39.59 130 PRO A C 1
ATOM 1043 O O . PRO A 1 130 ? 21.114 -31.366 -0.568 1.00 39.59 130 PRO A O 1
ATOM 1046 N N . THR A 1 131 ? 20.624 -32.207 1.367 1.00 38.94 131 THR A N 1
ATOM 1047 C CA . THR A 1 131 ? 19.919 -32.754 2.538 1.00 38.94 131 THR A CA 1
ATOM 1048 C C . THR A 1 131 ? 20.994 -33.119 3.560 1.00 38.94 131 THR A C 1
ATOM 1050 O O . THR A 1 131 ? 22.124 -33.417 3.105 1.00 38.94 131 THR A O 1
#

Foldseek 3Di:
DADDVQKDKDQDDPCPVVLVVCVVPFKDKDKAFQPDPVQVVVLVVVVAHPAQRIKIFTWGWAHKDFDDPVRLVVVCVVCVVVCVDPVSCVVRVDGTIMIMGGTDDIGGDDPPSRYVVPPVPPVVPPDDDDD